Protein AF-A0A915XVB8-F1 (afdb_monomer_lite)

pLDDT: mean 92.42, std 8.84, range [48.09, 98.81]

Sequence (181 aa):
MNPKIEEHLWRDFHPNMLVSMQAWLQPQLLPRYAAQIEARIGREQRERYLTIVSLSNREVVTVIELLSPANKRAGSDGRREYLRKREQILQSAVHLVEIDLLLKGERLPTVEPLPAGDYYAFVSRSECRPAVEVYYWRLNEPMPTIPVPLLPDDADALLNLQAVYEEVLARARYDVWLSDS

Secondary structure (DSSP, 8-state):
--HHIIIIIHHHHHHHHHHHHHHHHGGGS-TTEEEEEEEEE-SS-EEEEEEEEETTT--EEEEEEE--HHHHSTT-HHHHHHHHHHHHHHTSSSEEEEEE--SSSPPPP-SSPPPS-SEEEEEE-GGGTT--EEEEE-TTSPPPEEEE--STTSPPEEEEHHHHHHHHHHHHTHHHHHH--

Radius of gyration: 15.97 Å; chains: 1; bounding box: 39×35×48 Å

Foldseek 3Di:
DPQVCLVPVVVPLVVLLLVLQQVQQQVVDDPQWHKDWDWDDFPVDIDIWIFIAGNVVRHTAETEEEDHPLCQAPPHSSVVVVVVVVVVCLPDQHKYKYWYPHQDGHDDDDPDDDDDARIWIWTGHSVPPPDIDIDGHYPPDADAWDFTDGPPPDGTGIGRSRVSSVVSCVVVVVVVVVVVD

Structure (mmCIF, N/CA/C/O backbone):
data_AF-A0A915XVB8-F1
#
_entry.id   AF-A0A915XVB8-F1
#
loop_
_atom_site.group_PDB
_atom_site.id
_atom_site.type_symbol
_atom_site.label_atom_id
_atom_site.label_alt_id
_atom_site.label_comp_id
_atom_site.label_asym_id
_atom_site.label_entity_id
_atom_site.label_seq_id
_atom_site.pdbx_PDB_ins_code
_atom_site.Cartn_x
_atom_site.Cartn_y
_atom_site.Cartn_z
_atom_site.occupancy
_atom_site.B_iso_or_equiv
_atom_site.auth_seq_id
_atom_site.auth_comp_id
_atom_site.auth_asym_id
_atom_site.auth_atom_id
_atom_site.pdbx_PDB_model_num
ATOM 1 N N . MET A 1 1 ? 6.288 -8.911 -11.367 1.00 81.31 1 MET A N 1
ATOM 2 C CA . MET A 1 1 ? 5.490 -7.926 -12.142 1.00 81.31 1 MET A CA 1
ATOM 3 C C . MET A 1 1 ? 6.153 -7.738 -13.497 1.00 81.31 1 MET A C 1
ATOM 5 O O . MET A 1 1 ? 7.369 -7.692 -13.533 1.00 81.31 1 MET A O 1
ATOM 9 N N . ASN A 1 2 ? 5.416 -7.622 -14.604 1.00 82.25 2 ASN A N 1
ATOM 10 C CA . ASN A 1 2 ? 6.035 -7.337 -15.906 1.00 82.25 2 ASN A CA 1
ATOM 11 C C . ASN A 1 2 ? 6.762 -5.963 -15.896 1.00 82.25 2 ASN A C 1
ATOM 13 O O . ASN A 1 2 ? 6.088 -4.952 -15.681 1.00 82.25 2 ASN A O 1
ATOM 17 N N . PRO A 1 3 ? 8.086 -5.884 -16.156 1.00 85.25 3 PRO A N 1
ATOM 18 C CA . PRO A 1 3 ? 8.846 -4.629 -16.100 1.00 85.25 3 PRO A CA 1
ATOM 19 C C . PRO A 1 3 ? 8.359 -3.546 -17.071 1.00 85.25 3 PRO A C 1
ATOM 21 O O . PRO A 1 3 ? 8.466 -2.361 -16.766 1.00 85.25 3 PRO A O 1
ATOM 24 N N . LYS A 1 4 ? 7.751 -3.918 -18.206 1.00 84.75 4 LYS A N 1
ATOM 25 C CA . LYS A 1 4 ? 7.186 -2.951 -19.166 1.00 84.75 4 LYS A CA 1
ATOM 26 C C . LYS A 1 4 ? 6.056 -2.109 -18.553 1.00 84.75 4 LYS A C 1
ATOM 28 O O . LYS A 1 4 ? 5.815 -0.985 -18.995 1.00 84.75 4 LYS A O 1
ATOM 33 N N . ILE A 1 5 ? 5.376 -2.618 -17.518 1.00 85.94 5 ILE A N 1
ATOM 34 C CA . ILE A 1 5 ? 4.334 -1.866 -16.802 1.00 85.94 5 ILE A CA 1
ATOM 35 C C . ILE A 1 5 ? 4.936 -0.641 -16.116 1.00 85.94 5 ILE A C 1
ATOM 37 O O . ILE A 1 5 ? 4.389 0.453 -16.234 1.00 85.94 5 ILE A O 1
ATOM 41 N N . GLU A 1 6 ? 6.075 -0.809 -15.445 1.00 87.56 6 GLU A N 1
ATOM 42 C CA . GLU A 1 6 ? 6.797 0.290 -14.798 1.00 87.56 6 GLU A CA 1
ATOM 43 C C . GLU A 1 6 ? 7.224 1.363 -15.807 1.00 87.56 6 GLU A C 1
ATOM 45 O O . GLU A 1 6 ? 7.131 2.555 -15.517 1.00 87.56 6 GLU A O 1
ATOM 50 N N . GLU A 1 7 ? 7.656 0.958 -17.002 1.00 82.62 7 GLU A N 1
ATOM 51 C CA . GLU A 1 7 ? 8.210 1.875 -18.002 1.00 82.62 7 GLU A CA 1
ATOM 52 C C . GLU A 1 7 ? 7.145 2.658 -18.773 1.00 82.62 7 GLU A C 1
ATOM 54 O O . GLU A 1 7 ? 7.342 3.840 -19.068 1.00 82.62 7 GLU A O 1
ATOM 59 N N . HIS A 1 8 ? 6.022 2.019 -19.108 1.00 85.56 8 HIS A N 1
ATOM 60 C CA . HIS A 1 8 ? 5.092 2.565 -20.100 1.00 85.56 8 HIS A CA 1
ATOM 61 C C . HIS A 1 8 ? 3.648 2.676 -19.622 1.00 85.56 8 HIS A C 1
ATOM 63 O O . HIS A 1 8 ? 2.905 3.511 -20.134 1.00 85.56 8 HIS A O 1
ATOM 69 N N . LEU A 1 9 ? 3.244 1.878 -18.633 1.00 90.44 9 LEU A N 1
ATOM 70 C CA . LEU A 1 9 ? 1.835 1.751 -18.246 1.00 90.44 9 LEU A CA 1
ATOM 71 C C . LEU A 1 9 ? 1.559 2.229 -16.820 1.00 90.44 9 LEU A C 1
ATOM 73 O O . LEU A 1 9 ? 0.405 2.250 -16.405 1.00 90.44 9 LEU A O 1
ATOM 77 N N . TRP A 1 10 ? 2.577 2.674 -16.074 1.00 91.25 10 TRP A N 1
ATOM 78 C CA . TRP A 1 10 ? 2.445 2.957 -14.642 1.00 91.25 10 TRP A CA 1
ATOM 79 C C . TRP A 1 10 ? 1.331 3.953 -14.302 1.00 91.25 10 TRP A C 1
ATOM 81 O O . TRP A 1 10 ? 0.622 3.777 -13.314 1.00 91.25 10 TRP A O 1
ATOM 91 N N . ARG A 1 11 ? 1.149 4.992 -15.128 1.00 88.81 11 ARG A N 1
ATOM 92 C CA . ARG A 1 11 ? 0.113 6.020 -14.915 1.00 88.81 11 ARG A CA 1
ATOM 93 C C . ARG A 1 11 ? -1.309 5.458 -14.936 1.00 88.81 11 ARG A C 1
ATOM 95 O O . ARG A 1 11 ? -2.167 6.019 -14.263 1.00 88.81 11 ARG A O 1
ATOM 102 N N . ASP A 1 12 ? -1.538 4.394 -15.697 1.00 90.88 12 ASP A N 1
ATOM 103 C CA . ASP A 1 12 ? -2.830 3.715 -15.785 1.00 90.88 12 ASP A CA 1
ATOM 104 C C . ASP A 1 12 ? -2.894 2.525 -14.814 1.00 90.88 12 ASP A C 1
ATOM 106 O O . ASP A 1 12 ? -3.873 2.346 -14.093 1.00 90.88 12 ASP A O 1
ATOM 110 N N . PHE A 1 13 ? -1.805 1.764 -14.693 1.00 93.50 13 PHE A N 1
ATOM 111 C CA . PHE A 1 13 ? -1.721 0.607 -13.806 1.00 93.50 13 PHE A CA 1
ATOM 112 C C . PHE A 1 13 ? -1.900 0.984 -12.330 1.00 93.50 13 PHE A C 1
ATOM 114 O O . PHE A 1 13 ? -2.664 0.338 -11.617 1.00 93.50 13 PHE A O 1
ATOM 121 N N . HIS A 1 14 ? -1.227 2.040 -11.863 1.00 94.62 14 HIS A N 1
ATOM 122 C CA . HIS A 1 14 ? -1.228 2.450 -10.454 1.00 94.62 14 HIS A CA 1
ATOM 123 C C . HIS A 1 14 ? -2.634 2.706 -9.881 1.00 94.62 14 HIS A C 1
ATOM 125 O O . HIS A 1 14 ? -2.985 2.067 -8.884 1.00 94.62 14 HIS A O 1
ATOM 131 N N . PRO A 1 15 ? -3.484 3.565 -10.483 1.00 94.25 15 PRO A N 1
ATOM 132 C CA . PRO A 1 15 ? -4.836 3.774 -9.974 1.00 94.25 15 PRO A CA 1
ATOM 133 C C . PRO A 1 15 ? -5.717 2.524 -10.092 1.00 94.25 15 PRO A C 1
ATOM 135 O O . PRO A 1 15 ? -6.510 2.277 -9.184 1.00 94.25 15 PRO A O 1
ATOM 138 N N . ASN A 1 16 ? -5.570 1.716 -11.150 1.00 95.75 16 ASN A N 1
ATOM 139 C CA . ASN A 1 16 ? -6.318 0.462 -11.288 1.00 95.75 16 ASN A CA 1
ATOM 140 C C . ASN A 1 16 ? -5.941 -0.548 -10.195 1.00 95.75 16 ASN A C 1
ATOM 142 O O . ASN A 1 16 ? -6.821 -1.193 -9.627 1.00 95.75 16 ASN A O 1
ATOM 146 N N . MET A 1 17 ? -4.660 -0.619 -9.826 1.00 97.06 17 MET A N 1
ATOM 147 C CA . MET A 1 17 ? -4.191 -1.440 -8.713 1.00 97.06 17 MET A CA 1
ATOM 148 C C . MET A 1 17 ? -4.797 -0.988 -7.382 1.00 97.06 17 MET A C 1
ATOM 150 O O . MET A 1 17 ? -5.288 -1.824 -6.631 1.00 97.06 17 MET A O 1
ATOM 154 N N . LEU A 1 18 ? -4.854 0.321 -7.101 1.00 97.75 18 LEU A N 1
ATOM 155 C CA . LEU A 1 18 ? -5.514 0.840 -5.892 1.00 97.75 18 LEU A CA 1
ATOM 156 C C . LEU A 1 18 ? -7.000 0.455 -5.822 1.00 97.75 18 LEU A C 1
ATOM 158 O O . LEU A 1 18 ? -7.472 0.031 -4.767 1.00 97.75 18 LEU A O 1
ATOM 162 N N . VAL A 1 19 ? -7.725 0.572 -6.938 1.00 97.56 19 VAL A N 1
ATOM 163 C CA . VAL A 1 19 ? -9.142 0.175 -7.034 1.00 97.56 19 VAL A CA 1
ATOM 164 C C . VAL A 1 19 ? -9.314 -1.322 -6.798 1.00 97.56 19 VAL A C 1
ATOM 166 O O . VAL A 1 19 ? -10.198 -1.730 -6.047 1.00 97.56 19 VAL A O 1
ATOM 169 N N . SER A 1 20 ? -8.452 -2.143 -7.392 1.00 98.06 20 SER A N 1
ATOM 170 C CA . SER A 1 20 ? -8.525 -3.595 -7.238 1.00 98.06 20 SER A CA 1
ATOM 171 C C . SER A 1 20 ? -8.166 -4.031 -5.808 1.00 98.06 20 SER A C 1
ATOM 173 O O . SER A 1 20 ? -8.861 -4.866 -5.236 1.00 98.06 20 SER A O 1
ATOM 175 N N . MET A 1 21 ? -7.177 -3.396 -5.164 1.00 98.62 21 MET A N 1
ATOM 176 C CA . MET A 1 21 ? -6.863 -3.626 -3.744 1.00 98.62 21 MET A CA 1
ATOM 177 C C . MET A 1 21 ? -8.027 -3.229 -2.827 1.00 98.62 21 MET A C 1
ATOM 179 O O . MET A 1 21 ? -8.361 -3.970 -1.905 1.00 98.62 21 MET A O 1
ATOM 183 N N . GLN A 1 22 ? -8.679 -2.089 -3.084 1.00 98.62 22 GLN A N 1
ATOM 184 C CA . GLN A 1 22 ? -9.865 -1.670 -2.332 1.00 98.62 22 GLN A CA 1
ATOM 185 C C . GLN A 1 22 ? -10.983 -2.715 -2.446 1.00 98.62 22 GLN A C 1
ATOM 187 O O . GLN A 1 22 ? -11.533 -3.133 -1.429 1.00 98.62 22 GLN A O 1
ATOM 192 N N . ALA A 1 23 ? -11.298 -3.156 -3.668 1.00 98.19 23 ALA A N 1
ATOM 193 C CA . ALA A 1 23 ? -12.335 -4.153 -3.922 1.00 98.19 23 ALA A CA 1
ATOM 194 C C . ALA A 1 23 ? -12.016 -5.512 -3.275 1.00 98.19 23 ALA A C 1
ATOM 196 O O . ALA A 1 23 ? -12.927 -6.181 -2.792 1.00 98.19 23 ALA A O 1
ATOM 197 N N . TRP A 1 24 ? -10.736 -5.891 -3.219 1.00 98.56 24 TRP A N 1
ATOM 198 C CA . TRP A 1 24 ? -10.267 -7.109 -2.557 1.00 98.56 24 TRP A CA 1
ATOM 199 C C . TRP A 1 24 ? -10.393 -7.053 -1.030 1.00 98.56 24 TRP A C 1
ATOM 201 O O . TRP A 1 24 ? -10.775 -8.033 -0.388 1.00 98.56 24 TRP A O 1
ATOM 211 N N . LEU A 1 25 ? -10.057 -5.908 -0.431 1.00 98.56 25 LEU A N 1
ATOM 212 C CA . LEU A 1 25 ? -10.058 -5.736 1.022 1.00 98.56 25 LEU A CA 1
ATOM 213 C C . LEU A 1 25 ? -11.463 -5.523 1.579 1.00 98.56 25 LEU A C 1
ATOM 215 O O . LEU A 1 25 ? -11.799 -6.094 2.610 1.00 98.56 25 LEU A O 1
ATOM 219 N N . GLN A 1 26 ? -12.303 -4.743 0.894 1.00 97.88 26 GLN A N 1
ATOM 220 C CA . GLN A 1 26 ? -13.623 -4.351 1.388 1.00 97.88 26 GLN A CA 1
ATOM 221 C C . GLN A 1 26 ? -14.511 -5.507 1.905 1.00 97.88 26 GLN A C 1
ATOM 223 O O . GLN A 1 26 ? -15.115 -5.317 2.960 1.00 97.88 26 GLN A O 1
ATOM 228 N N . PRO A 1 27 ? -14.614 -6.683 1.248 1.00 97.94 27 PRO A N 1
ATOM 229 C CA . PRO A 1 27 ? -15.430 -7.794 1.750 1.00 97.94 27 PRO A CA 1
ATOM 230 C C . PRO A 1 27 ? -14.828 -8.527 2.960 1.00 97.94 27 PRO A C 1
ATOM 232 O O . PRO A 1 27 ? -15.543 -9.279 3.616 1.00 97.94 27 PRO A O 1
ATOM 235 N N . GLN A 1 28 ? -13.540 -8.335 3.260 1.00 97.75 28 GLN A N 1
ATOM 236 C CA . GLN A 1 28 ? -12.877 -8.926 4.432 1.00 97.75 28 GLN A CA 1
ATOM 237 C C . GLN A 1 28 ? -13.017 -8.055 5.685 1.00 97.75 28 GLN A C 1
ATOM 239 O O . GLN A 1 28 ? -12.796 -8.520 6.800 1.00 97.75 28 GLN A O 1
ATOM 244 N N . LEU A 1 29 ? -13.361 -6.780 5.507 1.00 97.75 29 LEU A N 1
ATOM 245 C CA . LEU A 1 29 ? -13.480 -5.828 6.597 1.00 97.75 29 LEU A CA 1
ATOM 246 C C . LEU A 1 29 ? -14.774 -6.040 7.386 1.00 97.75 29 LEU A C 1
ATOM 248 O O . LEU A 1 29 ? -15.860 -6.176 6.819 1.00 97.75 29 LEU A O 1
ATOM 252 N N . LEU A 1 30 ? -14.669 -5.977 8.715 1.00 96.50 30 LEU A N 1
ATOM 253 C CA . LEU A 1 30 ? -15.840 -5.899 9.587 1.00 96.50 30 LEU A CA 1
ATOM 254 C C . LEU A 1 30 ? -16.683 -4.652 9.251 1.00 96.50 30 LEU A C 1
ATOM 256 O O . LEU A 1 30 ? -16.117 -3.635 8.846 1.00 96.50 30 LEU A O 1
ATOM 260 N N . PRO A 1 31 ? -18.007 -4.648 9.524 1.00 96.50 31 PRO A N 1
ATOM 261 C CA . PRO A 1 31 ? -18.886 -3.505 9.236 1.00 96.50 31 PRO A CA 1
ATOM 262 C C . PRO A 1 31 ? -18.463 -2.176 9.881 1.00 96.50 31 PRO A C 1
ATOM 264 O O . PRO A 1 31 ? -18.962 -1.119 9.501 1.00 96.50 31 PRO A O 1
ATOM 267 N N . ARG A 1 32 ? -17.560 -2.221 10.871 1.00 96.38 32 ARG A N 1
ATOM 268 C CA . ARG A 1 32 ? -16.983 -1.040 11.519 1.00 96.38 32 ARG A CA 1
ATOM 269 C C . ARG A 1 32 ? -15.866 -0.372 10.715 1.00 96.38 32 ARG A C 1
ATOM 271 O O . ARG A 1 32 ? -15.403 0.676 11.150 1.00 96.38 32 ARG A O 1
ATOM 278 N N . TYR A 1 33 ? -15.462 -0.922 9.571 1.00 98.31 33 TYR A N 1
ATOM 279 C CA . TYR A 1 33 ? -14.423 -0.349 8.718 1.00 98.31 33 TYR A CA 1
ATOM 280 C C . TYR A 1 33 ? -14.886 -0.097 7.289 1.00 98.31 33 TYR A C 1
ATOM 282 O O . TYR A 1 33 ? -15.789 -0.751 6.768 1.00 98.31 33 TYR A O 1
ATOM 290 N N . ALA A 1 34 ? -14.192 0.819 6.622 1.00 98.19 34 ALA A N 1
ATOM 291 C CA . ALA A 1 34 ? -14.261 0.985 5.178 1.00 98.19 34 ALA A CA 1
ATOM 292 C C . ALA A 1 34 ? -12.859 1.131 4.585 1.00 98.19 34 ALA A C 1
ATOM 294 O O . ALA A 1 34 ? -12.002 1.790 5.175 1.00 98.19 34 ALA A O 1
ATOM 295 N N . ALA A 1 35 ? -12.654 0.562 3.398 1.00 98.31 35 ALA A N 1
ATOM 296 C CA . ALA A 1 35 ? -11.491 0.840 2.572 1.00 98.31 35 ALA A CA 1
ATOM 297 C C . ALA A 1 35 ? -11.805 2.045 1.671 1.00 98.31 35 ALA A C 1
ATOM 299 O O . ALA A 1 35 ? -12.783 2.022 0.920 1.00 98.31 35 ALA A O 1
ATOM 300 N N . GLN A 1 36 ? -11.001 3.105 1.726 1.00 97.88 36 GLN A N 1
ATOM 301 C CA . GLN A 1 36 ? -11.243 4.351 0.998 1.00 97.88 36 GLN A CA 1
ATOM 302 C C . GLN A 1 36 ? -10.027 4.764 0.174 1.00 97.88 36 GLN A C 1
ATOM 304 O O . GLN A 1 36 ? -8.907 4.811 0.669 1.00 97.88 36 GLN A O 1
ATOM 309 N N . ILE A 1 37 ? -10.247 5.094 -1.100 1.00 97.25 37 ILE A N 1
ATOM 310 C CA . ILE A 1 37 ? -9.203 5.703 -1.926 1.00 97.25 37 ILE A CA 1
ATOM 311 C C . ILE A 1 37 ? -9.238 7.205 -1.699 1.00 97.25 37 ILE A C 1
ATOM 313 O O . ILE A 1 37 ? -10.145 7.906 -2.154 1.00 97.25 37 ILE A O 1
ATOM 317 N N . GLU A 1 38 ? -8.208 7.700 -1.037 1.00 94.06 38 GLU A N 1
ATOM 318 C CA . GLU A 1 38 ? -7.998 9.117 -0.816 1.00 94.06 38 GLU A CA 1
ATOM 319 C C . GLU A 1 38 ? -7.058 9.689 -1.876 1.00 94.06 38 GLU A C 1
ATOM 321 O O . GLU A 1 38 ? -6.316 8.978 -2.558 1.00 94.06 38 GLU A O 1
ATOM 326 N N . ALA A 1 39 ? -7.097 11.009 -2.037 1.00 89.62 39 ALA A N 1
ATOM 327 C CA . ALA A 1 39 ? -6.174 11.707 -2.911 1.00 89.62 39 ALA A CA 1
ATOM 328 C C . ALA A 1 39 ? -5.587 12.916 -2.199 1.00 89.62 39 ALA A C 1
ATOM 330 O O . ALA A 1 39 ? -6.314 13.722 -1.623 1.00 89.62 39 ALA A O 1
ATOM 331 N N . ARG A 1 40 ? -4.273 13.073 -2.309 1.00 83.81 40 ARG A N 1
ATOM 332 C CA . ARG A 1 40 ? -3.542 14.249 -1.840 1.00 83.81 40 ARG A CA 1
ATOM 333 C C . ARG A 1 40 ? -3.065 15.063 -3.030 1.00 83.81 40 ARG A C 1
ATOM 335 O O . ARG A 1 40 ? -2.686 14.502 -4.056 1.00 83.81 40 ARG A O 1
ATOM 342 N N . ILE A 1 41 ? -3.080 16.381 -2.891 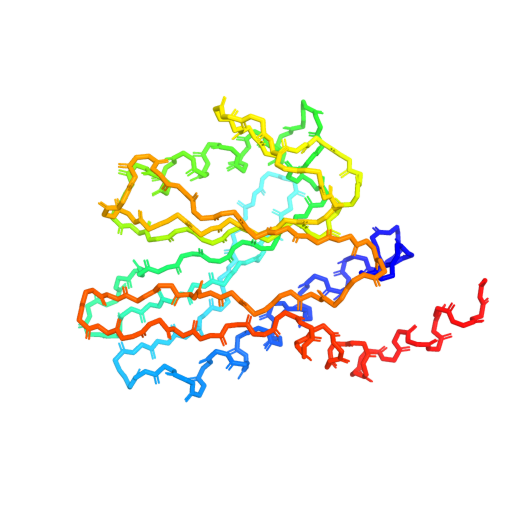1.00 79.88 41 ILE A N 1
ATOM 343 C CA . ILE A 1 41 ? -2.476 17.287 -3.866 1.00 79.88 41 ILE A CA 1
ATOM 344 C C . ILE A 1 41 ? -1.052 17.553 -3.376 1.00 79.88 41 ILE A C 1
ATOM 346 O O . ILE A 1 41 ? -0.867 18.271 -2.396 1.00 79.88 41 ILE A O 1
ATOM 350 N N . GLY A 1 42 ? -0.070 16.906 -4.004 1.00 72.50 42 GLY A N 1
ATOM 351 C CA . GLY A 1 42 ? 1.346 17.230 -3.831 1.00 72.50 42 GLY A CA 1
ATOM 352 C C . GLY A 1 42 ? 1.766 18.359 -4.770 1.00 72.50 42 GLY A C 1
ATOM 353 O O . GLY A 1 42 ? 0.981 18.799 -5.615 1.00 72.50 42 GLY A O 1
ATOM 354 N N . ARG A 1 43 ? 3.014 18.824 -4.649 1.00 73.56 43 ARG A N 1
ATOM 355 C CA . ARG A 1 43 ? 3.527 19.901 -5.519 1.00 73.56 43 ARG A CA 1
ATOM 356 C C . ARG A 1 43 ? 3.648 19.482 -6.979 1.00 73.56 43 ARG A C 1
ATOM 358 O O . ARG A 1 43 ? 3.359 20.281 -7.863 1.00 73.56 43 ARG A O 1
ATOM 365 N N . GLU A 1 44 ? 4.085 18.250 -7.226 1.00 69.62 44 GLU A N 1
ATOM 366 C CA . GLU A 1 44 ? 4.321 17.747 -8.586 1.00 69.62 44 GLU A CA 1
ATOM 367 C C . GLU A 1 44 ? 3.094 17.032 -9.169 1.00 69.62 44 GLU A C 1
ATOM 369 O O . GLU A 1 44 ? 2.899 17.032 -10.384 1.00 69.62 44 GLU A O 1
ATOM 374 N N . GLN A 1 45 ? 2.260 16.413 -8.326 1.00 72.25 45 GLN A N 1
ATOM 375 C CA . GLN A 1 45 ? 1.167 15.556 -8.782 1.00 72.25 45 GLN A CA 1
ATOM 376 C C . GLN A 1 45 ? 0.111 15.290 -7.701 1.00 72.25 45 GLN A C 1
ATOM 378 O O . GLN A 1 45 ? 0.364 15.392 -6.499 1.00 72.25 45 GLN A O 1
ATOM 383 N N . ARG A 1 46 ? -1.089 14.895 -8.147 1.00 78.94 46 ARG A N 1
ATOM 384 C CA . ARG A 1 46 ? -2.129 14.333 -7.279 1.00 78.94 46 ARG A CA 1
ATOM 385 C C . ARG A 1 46 ? -1.835 12.852 -7.052 1.00 78.94 46 ARG A C 1
ATOM 387 O O . ARG A 1 46 ? -1.935 12.066 -7.989 1.00 78.94 46 ARG A O 1
ATOM 394 N N . GLU A 1 47 ? -1.519 12.475 -5.820 1.00 84.44 47 GLU A N 1
ATOM 395 C CA . GLU A 1 47 ? -1.231 11.084 -5.458 1.00 84.44 47 GLU A CA 1
ATOM 396 C C . GLU A 1 47 ? -2.451 10.446 -4.801 1.00 84.44 47 GLU A C 1
ATOM 398 O O . GLU A 1 47 ? -3.098 11.051 -3.942 1.00 84.44 47 GLU A O 1
ATOM 403 N N . ARG A 1 48 ? -2.782 9.224 -5.221 1.00 91.25 48 ARG A N 1
ATOM 404 C CA . ARG A 1 48 ? -3.841 8.418 -4.614 1.00 91.25 48 ARG A CA 1
ATOM 405 C C . ARG A 1 48 ? -3.226 7.354 -3.724 1.00 91.25 48 ARG A C 1
ATOM 407 O O . ARG A 1 48 ? -2.171 6.822 -4.046 1.00 91.25 48 ARG A O 1
ATOM 414 N N . TYR A 1 49 ? -3.914 7.055 -2.638 1.00 94.25 49 TYR A N 1
ATOM 415 C CA . TYR A 1 49 ? -3.522 6.049 -1.662 1.00 94.25 49 TYR A CA 1
ATOM 416 C C . TYR A 1 49 ? -4.779 5.434 -1.061 1.00 94.25 49 TYR A C 1
ATOM 418 O O . TYR A 1 49 ? -5.867 6.005 -1.174 1.00 94.25 49 TYR A O 1
ATOM 426 N N . LEU A 1 50 ? -4.634 4.265 -0.453 1.00 98.12 50 LEU A N 1
ATOM 427 C CA . LEU A 1 50 ? -5.741 3.541 0.153 1.00 98.12 50 LEU A CA 1
ATOM 428 C C . LEU A 1 50 ? -5.659 3.686 1.675 1.00 98.12 50 LEU A C 1
ATOM 430 O O . LEU A 1 50 ? -4.580 3.598 2.256 1.00 98.12 50 LEU A O 1
ATOM 434 N N . THR A 1 51 ? -6.789 3.927 2.323 1.00 98.56 51 THR A N 1
ATOM 435 C CA . THR A 1 51 ? -6.909 3.960 3.781 1.00 98.56 51 THR A CA 1
ATOM 436 C C . THR A 1 51 ? -7.931 2.942 4.244 1.00 98.56 51 THR A C 1
ATOM 438 O O . THR A 1 51 ? -8.936 2.704 3.577 1.00 98.56 51 THR A O 1
ATOM 441 N N . ILE A 1 52 ? -7.679 2.340 5.400 1.00 98.62 52 ILE A N 1
ATOM 442 C CA . ILE A 1 52 ? -8.708 1.673 6.188 1.00 98.62 52 ILE A CA 1
ATOM 443 C C . ILE A 1 52 ? -9.123 2.643 7.281 1.00 98.62 52 ILE A C 1
ATOM 445 O O . ILE A 1 52 ? -8.282 3.093 8.061 1.00 98.62 52 ILE A O 1
ATOM 449 N N . VAL A 1 53 ? -10.408 2.979 7.326 1.00 98.31 53 VAL A N 1
ATOM 450 C CA . VAL A 1 53 ? -10.966 3.913 8.307 1.00 98.31 53 VAL A CA 1
ATOM 451 C C . VAL A 1 53 ? -11.943 3.200 9.222 1.00 98.31 53 VAL A C 1
ATOM 453 O O . VAL A 1 53 ? -12.746 2.386 8.766 1.00 98.31 53 VAL A O 1
ATOM 456 N N . SER A 1 54 ? -11.900 3.530 10.507 1.00 97.56 54 SER A N 1
ATOM 457 C CA . SER A 1 54 ? -12.912 3.132 11.478 1.00 97.56 54 SER A CA 1
ATOM 458 C C . SER A 1 54 ? -14.141 4.025 11.315 1.00 97.56 54 SER A C 1
ATOM 460 O O . SER A 1 54 ? -14.066 5.244 11.433 1.00 97.56 54 SER A O 1
ATOM 462 N N . LEU A 1 55 ? -15.301 3.438 11.033 1.00 95.88 55 LEU A N 1
ATOM 463 C CA . LEU A 1 55 ? -16.553 4.166 10.815 1.00 95.88 55 LEU A CA 1
ATOM 464 C C . LEU A 1 55 ? -17.204 4.644 12.117 1.00 95.88 55 LEU A C 1
ATOM 466 O O . LEU A 1 55 ? -18.025 5.559 12.080 1.00 95.88 55 LEU A O 1
ATOM 470 N N . SER A 1 56 ? -16.840 4.056 13.260 1.00 92.69 56 SER A N 1
ATOM 471 C CA . SER A 1 56 ? -17.391 4.433 14.568 1.00 92.69 56 SER A CA 1
ATOM 472 C C . SER A 1 56 ? -16.916 5.816 15.020 1.00 92.69 56 SER A C 1
ATOM 474 O O . SER A 1 56 ? -17.697 6.577 15.585 1.00 92.69 56 SER A O 1
ATOM 476 N N . ASN A 1 57 ? -15.656 6.154 14.738 1.00 93.06 57 ASN A N 1
ATOM 477 C CA . ASN A 1 57 ? -15.013 7.404 15.151 1.00 93.06 57 ASN A CA 1
ATOM 478 C C . ASN A 1 57 ? -14.385 8.197 13.989 1.00 93.06 57 ASN A C 1
ATOM 480 O O . ASN A 1 57 ? -13.902 9.304 14.206 1.00 93.06 57 ASN A O 1
ATOM 484 N N . ARG A 1 58 ? -14.454 7.678 12.754 1.00 93.62 58 ARG A N 1
ATOM 485 C CA . ARG A 1 58 ? -13.904 8.278 11.521 1.00 93.62 58 ARG A CA 1
ATOM 486 C C . ARG A 1 58 ? -12.388 8.469 11.537 1.00 93.62 58 ARG A C 1
ATOM 488 O O . ARG A 1 58 ? -11.871 9.337 10.836 1.00 93.62 58 ARG A O 1
ATOM 495 N N . GLU A 1 59 ? -11.678 7.659 12.311 1.00 96.31 59 GLU A N 1
ATOM 496 C CA . GLU A 1 59 ? -10.220 7.695 12.365 1.00 96.31 59 GLU A CA 1
ATOM 497 C C . GLU A 1 59 ? -9.600 6.765 11.321 1.00 96.31 59 GLU A C 1
ATOM 499 O O . GLU A 1 59 ? -10.128 5.690 11.019 1.00 96.31 59 GLU A O 1
ATOM 504 N N . VAL A 1 60 ? -8.459 7.179 10.769 1.00 98.19 60 VAL A N 1
ATOM 505 C CA . VAL A 1 60 ? -7.648 6.326 9.895 1.00 98.19 60 VAL A CA 1
ATOM 506 C C . VAL A 1 60 ? -6.929 5.302 10.763 1.00 98.19 60 VAL A C 1
ATOM 508 O O . VAL A 1 60 ? -6.218 5.665 11.693 1.00 98.19 60 VAL A O 1
ATOM 511 N N . VAL A 1 61 ? -7.107 4.028 10.436 1.00 98.38 61 VAL A N 1
ATOM 512 C CA . VAL A 1 61 ? -6.482 2.897 11.126 1.00 98.38 61 VAL A CA 1
ATOM 513 C C . VAL A 1 61 ? -5.199 2.503 10.409 1.00 98.38 61 VAL A C 1
ATOM 515 O O . VAL A 1 61 ? -4.138 2.452 11.025 1.00 98.38 61 VAL A O 1
ATOM 518 N N . THR A 1 62 ? -5.276 2.322 9.088 1.00 98.81 62 THR A N 1
ATOM 519 C CA . THR A 1 62 ? -4.145 1.869 8.267 1.00 98.81 62 THR A CA 1
ATOM 520 C C . THR A 1 62 ? -4.059 2.678 6.989 1.00 98.81 62 THR A C 1
ATOM 522 O O . THR A 1 62 ? -5.055 2.862 6.291 1.00 98.81 62 THR A O 1
ATOM 525 N N . VAL A 1 63 ? -2.859 3.147 6.661 1.00 98.69 63 VAL A N 1
ATOM 526 C CA . VAL A 1 63 ? -2.534 3.733 5.359 1.00 98.69 63 VAL A CA 1
ATOM 527 C C . VAL A 1 63 ? -1.812 2.681 4.526 1.00 98.69 63 VAL A C 1
ATOM 529 O O . VAL A 1 63 ? -0.848 2.084 4.995 1.00 98.69 63 VAL A O 1
ATOM 532 N N . ILE A 1 64 ? -2.258 2.479 3.289 1.00 98.75 64 ILE A N 1
ATOM 533 C CA . ILE A 1 64 ? -1.646 1.591 2.301 1.00 98.75 64 ILE A CA 1
ATOM 534 C C . ILE A 1 64 ? -1.161 2.447 1.123 1.00 98.75 64 ILE A C 1
ATOM 536 O O . ILE A 1 64 ? -1.955 3.060 0.401 1.00 98.75 64 ILE A O 1
ATOM 540 N N . GLU A 1 65 ? 0.153 2.485 0.931 1.00 97.94 65 GLU A N 1
ATOM 541 C CA . GLU A 1 65 ? 0.838 3.224 -0.129 1.00 97.94 65 GLU A CA 1
ATOM 542 C C . GLU A 1 65 ? 1.381 2.265 -1.185 1.00 97.94 65 GLU A C 1
ATOM 544 O O . GLU A 1 65 ? 2.257 1.450 -0.905 1.00 97.94 65 GLU A O 1
ATOM 549 N N . LEU A 1 66 ? 0.913 2.402 -2.426 1.00 97.56 66 LEU A N 1
ATOM 550 C CA . LEU A 1 66 ? 1.586 1.819 -3.584 1.00 97.56 66 LEU A CA 1
ATOM 551 C C . LEU A 1 66 ? 2.580 2.853 -4.117 1.00 97.56 66 LEU A C 1
ATOM 553 O O . LEU A 1 66 ? 2.159 3.885 -4.648 1.00 97.56 66 LEU A O 1
ATOM 557 N N . LEU A 1 67 ? 3.882 2.595 -3.976 1.00 95.75 67 LEU A N 1
ATOM 558 C CA . LEU A 1 67 ? 4.913 3.560 -4.360 1.00 95.75 67 LEU A CA 1
ATOM 559 C C . LEU A 1 67 ? 4.838 3.898 -5.843 1.00 95.75 67 LEU A C 1
ATOM 561 O O . LEU A 1 67 ? 4.711 3.014 -6.681 1.00 95.75 67 LEU A O 1
ATOM 565 N N . SER A 1 68 ? 4.998 5.176 -6.177 1.00 92.69 68 SER A N 1
ATOM 566 C CA . SER A 1 68 ? 5.116 5.651 -7.554 1.00 92.69 68 SER A CA 1
ATOM 567 C C . SER A 1 68 ? 6.560 6.056 -7.897 1.00 92.69 68 SER A C 1
ATOM 569 O O . SER A 1 68 ? 7.353 6.353 -6.994 1.00 92.69 68 SER A O 1
ATOM 571 N N . PRO A 1 69 ? 6.926 6.150 -9.193 1.00 92.06 69 PRO A N 1
ATOM 572 C CA . PRO A 1 69 ? 8.248 6.612 -9.615 1.00 92.06 69 PRO A CA 1
ATOM 573 C C . PRO A 1 69 ? 8.657 7.965 -9.014 1.00 92.06 69 PRO A C 1
ATOM 575 O O . PRO A 1 69 ? 9.832 8.175 -8.712 1.00 92.06 69 PRO A O 1
ATOM 578 N N . ALA A 1 70 ? 7.701 8.871 -8.777 1.00 89.44 70 ALA A N 1
ATOM 579 C CA . ALA A 1 70 ? 7.978 10.165 -8.156 1.00 89.44 70 ALA A CA 1
ATOM 580 C C . ALA A 1 70 ? 8.491 10.028 -6.712 1.00 89.44 70 ALA A C 1
ATOM 582 O O . ALA A 1 70 ? 9.358 10.794 -6.297 1.00 89.44 70 ALA A O 1
ATOM 583 N N . ASN A 1 71 ? 8.034 9.015 -5.966 1.00 91.06 71 ASN A N 1
ATOM 584 C CA . ASN A 1 71 ? 8.459 8.773 -4.583 1.00 91.06 71 ASN A CA 1
ATOM 585 C C . ASN A 1 71 ? 9.888 8.193 -4.508 1.00 91.06 71 ASN A C 1
ATOM 587 O O . ASN A 1 71 ? 10.574 8.320 -3.490 1.00 91.06 71 ASN A O 1
ATOM 591 N N . LYS A 1 72 ? 10.372 7.590 -5.602 1.00 92.25 72 LYS A N 1
ATOM 592 C CA . LYS A 1 72 ? 11.693 6.941 -5.686 1.00 92.25 72 LYS A CA 1
ATOM 593 C C . LYS A 1 72 ? 12.738 7.755 -6.444 1.00 92.25 72 LYS A C 1
ATOM 595 O O . LYS A 1 72 ? 13.903 7.367 -6.499 1.00 92.25 72 LYS A O 1
ATOM 600 N N . ARG A 1 73 ? 12.369 8.895 -7.031 1.00 91.88 73 ARG A N 1
ATOM 601 C CA . ARG A 1 73 ? 13.315 9.751 -7.755 1.00 91.88 73 ARG A CA 1
ATOM 602 C C . ARG A 1 73 ? 14.212 10.503 -6.767 1.00 91.88 73 ARG A C 1
ATOM 604 O O . ARG A 1 73 ? 13.748 11.417 -6.080 1.00 91.88 73 ARG A O 1
ATOM 611 N N . ALA A 1 74 ? 15.488 10.122 -6.708 1.00 89.75 74 ALA A N 1
ATOM 612 C CA . ALA A 1 74 ? 16.492 10.731 -5.836 1.00 89.75 74 ALA A CA 1
ATOM 613 C C . ALA A 1 74 ? 16.512 12.263 -5.976 1.00 89.75 74 ALA A C 1
ATOM 615 O O . ALA A 1 74 ? 16.449 12.798 -7.083 1.00 89.75 74 ALA A O 1
ATOM 616 N N . GLY A 1 75 ? 16.551 12.973 -4.846 1.00 88.06 75 GLY A N 1
ATOM 617 C CA . GLY A 1 75 ? 16.616 14.439 -4.819 1.00 88.06 75 GLY A CA 1
ATOM 618 C C . GLY A 1 75 ? 15.390 15.184 -5.371 1.00 88.06 75 GLY A C 1
ATOM 619 O O . GLY A 1 75 ? 15.442 16.409 -5.482 1.00 88.06 75 GLY A O 1
ATOM 620 N N . SER A 1 76 ? 14.287 14.503 -5.694 1.00 89.69 76 SER A N 1
ATOM 621 C CA . SER A 1 76 ? 13.060 15.154 -6.179 1.00 89.69 76 SER A CA 1
ATOM 622 C C . SER A 1 76 ? 12.177 15.708 -5.058 1.00 89.69 76 SER A C 1
ATOM 624 O O . SER A 1 76 ? 12.268 15.272 -3.906 1.00 89.69 76 SER A O 1
ATOM 626 N N . ASP A 1 77 ? 11.296 16.655 -5.400 1.00 89.50 77 ASP A N 1
ATOM 627 C CA . ASP A 1 77 ? 10.262 17.134 -4.477 1.00 89.50 77 ASP A CA 1
ATOM 628 C C . ASP A 1 77 ? 9.291 16.010 -4.097 1.00 89.50 77 ASP A C 1
ATOM 630 O O . ASP A 1 77 ? 9.034 15.835 -2.908 1.00 89.50 77 ASP A O 1
ATOM 634 N N . GLY A 1 78 ? 8.855 15.181 -5.057 1.00 89.88 78 GLY A N 1
ATOM 635 C CA . GLY A 1 78 ? 7.991 14.026 -4.786 1.00 89.88 78 GLY A CA 1
ATOM 636 C C . GLY A 1 78 ? 8.570 13.055 -3.748 1.00 89.88 78 GLY A C 1
ATOM 637 O O . GLY A 1 78 ? 7.876 12.664 -2.808 1.00 89.88 78 GLY A O 1
ATOM 638 N N . ARG A 1 79 ? 9.868 12.723 -3.834 1.00 92.69 79 ARG A N 1
ATOM 639 C CA . ARG A 1 79 ? 10.539 11.890 -2.818 1.00 92.69 79 ARG A CA 1
ATOM 640 C C . ARG A 1 79 ? 10.606 12.584 -1.458 1.00 92.69 79 ARG A C 1
ATOM 642 O O . ARG A 1 79 ? 10.316 11.952 -0.447 1.00 92.69 79 ARG A O 1
ATOM 649 N N . ARG A 1 80 ? 10.966 13.871 -1.404 1.00 92.94 80 ARG A N 1
ATOM 650 C CA . ARG A 1 80 ? 11.022 14.626 -0.135 1.00 92.94 80 ARG A CA 1
ATOM 651 C C . ARG A 1 80 ? 9.659 14.714 0.547 1.00 92.94 80 ARG A C 1
ATOM 653 O O . ARG A 1 80 ? 9.574 14.558 1.762 1.00 92.94 80 ARG A O 1
ATOM 660 N N . GLU A 1 81 ? 8.609 14.993 -0.219 1.00 92.06 81 GLU A N 1
ATOM 661 C CA . GLU A 1 81 ? 7.236 15.063 0.282 1.00 92.06 81 GLU A CA 1
ATOM 662 C C . GLU A 1 81 ? 6.773 13.710 0.810 1.00 92.06 81 GLU A C 1
ATOM 664 O O . GLU A 1 81 ? 6.261 13.640 1.930 1.00 92.06 81 GLU A O 1
ATOM 669 N N . TYR A 1 82 ? 7.038 12.643 0.054 1.00 93.94 82 TYR A N 1
ATOM 670 C CA . TYR A 1 82 ? 6.742 11.283 0.478 1.00 93.94 82 TYR A CA 1
ATOM 671 C C . TYR A 1 82 ? 7.441 10.924 1.790 1.00 93.94 82 TYR A C 1
ATOM 673 O O . TYR A 1 82 ? 6.777 10.519 2.738 1.00 93.94 82 TYR A O 1
ATOM 681 N N . LEU A 1 83 ? 8.760 11.128 1.887 1.00 95.56 83 LEU A N 1
ATOM 682 C CA . LEU A 1 83 ? 9.524 10.783 3.090 1.00 95.56 83 LEU A CA 1
ATOM 683 C C . LEU A 1 83 ? 9.074 11.586 4.317 1.00 95.56 83 LEU A C 1
ATOM 685 O O . LEU A 1 83 ? 8.947 11.018 5.398 1.00 95.56 83 LEU A O 1
ATOM 689 N N . ARG A 1 84 ? 8.752 12.877 4.152 1.00 94.50 84 ARG A N 1
ATOM 690 C CA . ARG A 1 84 ? 8.187 13.690 5.241 1.00 94.50 84 ARG A CA 1
ATOM 691 C C . ARG A 1 84 ? 6.859 13.117 5.734 1.00 94.50 84 ARG A C 1
ATOM 693 O O . ARG A 1 84 ? 6.637 13.037 6.937 1.00 94.50 84 ARG A O 1
ATOM 700 N N . LYS A 1 85 ? 5.972 12.727 4.817 1.00 93.19 85 LYS A N 1
ATOM 701 C CA . LYS A 1 85 ? 4.682 12.138 5.181 1.00 93.19 85 LYS A CA 1
ATOM 702 C C . LYS A 1 85 ? 4.843 10.757 5.813 1.00 93.19 85 LYS A C 1
ATOM 704 O O . LYS A 1 85 ? 4.175 10.461 6.798 1.00 93.19 85 LYS A O 1
ATOM 709 N N . ARG A 1 86 ? 5.736 9.934 5.268 1.00 96.31 86 ARG A N 1
ATOM 710 C CA . ARG A 1 86 ? 6.090 8.632 5.829 1.00 96.31 86 ARG A CA 1
ATOM 711 C C . ARG A 1 86 ? 6.482 8.779 7.297 1.00 96.31 86 ARG A C 1
ATOM 713 O O . ARG A 1 86 ? 5.918 8.096 8.140 1.00 96.31 86 ARG A O 1
ATOM 720 N N . GLU A 1 87 ? 7.360 9.728 7.611 1.00 96.25 87 GLU A N 1
ATOM 721 C CA . GLU A 1 87 ? 7.763 10.023 8.988 1.00 96.25 87 GLU A CA 1
ATOM 722 C C . GLU A 1 87 ? 6.583 10.463 9.871 1.00 96.25 87 GLU A C 1
ATOM 724 O O . GLU A 1 87 ? 6.418 9.938 10.969 1.00 96.25 87 GLU A O 1
ATOM 729 N N . GLN A 1 88 ? 5.703 11.342 9.378 1.00 96.44 88 GLN A N 1
ATOM 730 C CA . GLN A 1 88 ? 4.496 11.749 10.114 1.00 96.44 88 GLN A CA 1
ATOM 731 C C . GLN A 1 88 ? 3.584 10.563 10.457 1.00 96.44 88 GLN A C 1
ATOM 733 O O . GLN A 1 88 ? 3.065 10.491 11.568 1.00 96.44 88 GLN A O 1
ATOM 738 N N . ILE A 1 89 ? 3.392 9.624 9.523 1.00 97.00 89 ILE A N 1
ATOM 739 C CA . ILE A 1 89 ? 2.585 8.421 9.770 1.00 97.00 89 ILE A CA 1
ATOM 740 C C . ILE A 1 89 ? 3.294 7.511 10.775 1.00 97.00 89 ILE A C 1
ATOM 742 O O . ILE A 1 89 ? 2.658 7.045 11.721 1.00 97.00 89 ILE A O 1
ATOM 746 N N . LEU A 1 90 ? 4.604 7.295 10.612 1.00 96.56 90 LEU A N 1
ATOM 747 C CA . LEU A 1 90 ? 5.406 6.466 11.516 1.00 96.56 90 LEU A CA 1
ATOM 748 C C . LEU A 1 90 ? 5.418 7.002 12.960 1.00 9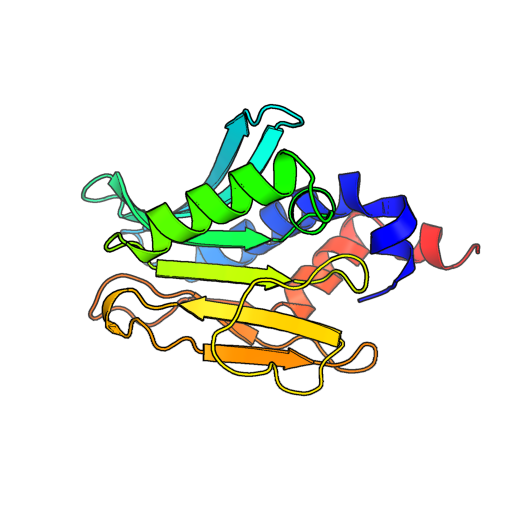6.56 90 LEU A C 1
ATOM 750 O O . LEU A 1 90 ? 5.482 6.208 13.896 1.00 96.56 90 LEU A O 1
ATOM 754 N N . GLN A 1 91 ? 5.282 8.318 13.146 1.00 96.69 91 GLN A N 1
ATOM 755 C CA . GLN A 1 91 ? 5.162 8.983 14.453 1.00 96.69 91 GLN A CA 1
ATOM 756 C C . GLN A 1 91 ? 3.727 9.014 15.019 1.00 96.69 91 GLN A C 1
ATOM 758 O O . GLN A 1 91 ? 3.509 9.535 16.111 1.00 96.69 91 GLN A O 1
ATOM 763 N N . SER A 1 92 ? 2.740 8.474 14.300 1.00 97.31 92 SER A N 1
ATOM 764 C CA . SER A 1 92 ? 1.331 8.428 14.715 1.00 97.31 92 SER A CA 1
ATOM 765 C C . SER A 1 92 ? 0.895 7.024 15.158 1.00 97.31 92 SER A C 1
ATOM 767 O O . SER A 1 92 ? 1.629 6.052 14.985 1.00 97.31 92 SER A O 1
ATOM 769 N N . ALA A 1 93 ? -0.336 6.893 15.663 1.00 96.44 93 ALA A N 1
ATOM 770 C CA . ALA A 1 93 ? -0.941 5.597 15.993 1.00 96.44 93 ALA A CA 1
ATOM 771 C C . ALA A 1 93 ? -1.452 4.807 14.764 1.00 96.44 93 ALA A C 1
ATOM 773 O O . ALA A 1 93 ? -1.910 3.678 14.914 1.00 96.44 93 ALA A O 1
ATOM 774 N N . VAL A 1 94 ? -1.363 5.374 13.557 1.00 98.25 94 VAL A N 1
ATOM 775 C CA . VAL A 1 94 ? -1.848 4.768 12.305 1.00 98.25 94 VAL A CA 1
ATOM 776 C C . VAL A 1 94 ? -0.851 3.726 11.801 1.00 98.25 94 VAL A C 1
ATOM 778 O O . VAL A 1 94 ? 0.343 4.026 11.733 1.00 98.25 94 VAL A O 1
ATOM 781 N N . HIS A 1 95 ? -1.300 2.533 11.404 1.00 98.69 95 HIS A N 1
ATOM 782 C CA . HIS A 1 95 ? -0.440 1.530 10.763 1.00 98.69 95 HIS A CA 1
ATOM 783 C C . HIS A 1 95 ? -0.06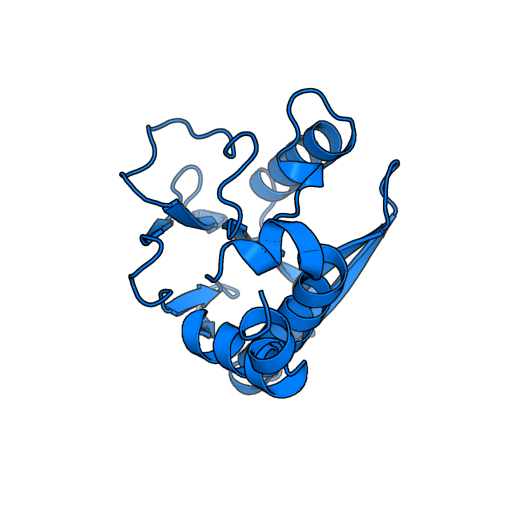7 1.964 9.337 1.00 98.69 95 HIS A C 1
ATOM 785 O O . HIS A 1 95 ? -0.825 2.661 8.659 1.00 98.69 95 HIS A O 1
ATOM 791 N N . LEU A 1 96 ? 1.101 1.544 8.856 1.00 98.69 96 LEU A N 1
ATOM 792 C CA . LEU A 1 96 ? 1.579 1.879 7.516 1.00 98.69 96 LEU A CA 1
ATOM 793 C C . LEU A 1 96 ? 1.949 0.611 6.753 1.00 98.69 96 LEU A C 1
ATOM 795 O O . LEU A 1 96 ? 2.801 -0.150 7.203 1.00 98.69 96 LEU A O 1
ATOM 799 N N . VAL A 1 97 ? 1.334 0.422 5.589 1.00 98.81 97 VAL A N 1
ATOM 800 C CA . VAL A 1 97 ? 1.689 -0.606 4.613 1.00 98.81 97 VAL A CA 1
ATOM 801 C C . VAL A 1 97 ? 2.249 0.080 3.371 1.00 98.81 97 VAL A C 1
ATOM 803 O O . VAL A 1 97 ? 1.565 0.894 2.758 1.00 98.81 97 VAL A O 1
ATOM 806 N N . GLU A 1 98 ? 3.484 -0.224 2.988 1.00 98.56 98 GLU A N 1
ATOM 807 C CA . GLU A 1 98 ? 4.126 0.336 1.788 1.00 98.56 98 GLU A CA 1
ATOM 808 C C . GLU A 1 98 ? 4.415 -0.800 0.803 1.00 98.56 98 GLU A C 1
ATOM 810 O O . GLU A 1 98 ? 5.029 -1.790 1.186 1.00 98.56 98 GLU A O 1
ATOM 815 N N . ILE A 1 99 ? 4.001 -0.674 -0.457 1.00 98.56 99 ILE A N 1
ATOM 816 C CA . ILE A 1 99 ? 4.197 -1.678 -1.512 1.00 98.56 99 ILE A CA 1
ATOM 817 C C . ILE A 1 99 ? 5.075 -1.063 -2.609 1.00 98.56 99 ILE A C 1
ATOM 819 O O . ILE A 1 99 ? 4.682 -0.103 -3.273 1.00 98.56 99 ILE A O 1
ATOM 823 N N . ASP A 1 100 ? 6.265 -1.625 -2.814 1.00 97.44 100 ASP A N 1
ATOM 824 C CA . ASP A 1 100 ? 7.242 -1.217 -3.825 1.00 97.44 100 ASP A CA 1
ATOM 825 C C . ASP A 1 100 ? 7.300 -2.249 -4.958 1.00 97.44 100 ASP A C 1
ATOM 827 O O . ASP A 1 100 ? 8.026 -3.245 -4.886 1.00 97.44 100 ASP A O 1
ATOM 831 N N . LEU A 1 101 ? 6.540 -1.984 -6.025 1.00 96.50 101 LEU A N 1
ATOM 832 C CA . LEU A 1 101 ? 6.560 -2.777 -7.259 1.00 96.50 101 LEU A CA 1
ATOM 833 C C . LEU A 1 101 ? 7.534 -2.220 -8.311 1.00 96.50 101 LEU A C 1
ATOM 835 O O . LEU A 1 101 ? 7.456 -2.608 -9.471 1.00 96.50 101 LEU A O 1
ATOM 839 N N . LEU A 1 102 ? 8.422 -1.292 -7.947 1.00 95.12 102 LEU A N 1
ATOM 840 C CA . LEU A 1 102 ? 9.295 -0.599 -8.897 1.00 95.12 102 LEU A CA 1
ATOM 841 C C . LEU A 1 102 ? 10.722 -1.139 -8.796 1.00 95.12 102 LEU A C 1
ATOM 843 O O . LEU A 1 102 ? 11.305 -1.166 -7.712 1.00 95.12 102 LEU A O 1
ATOM 847 N N . LEU A 1 103 ? 11.319 -1.524 -9.918 1.00 94.50 103 LEU A N 1
ATOM 848 C CA . LEU A 1 103 ? 12.716 -1.952 -9.999 1.00 94.50 103 LEU A CA 1
ATOM 849 C C . LEU A 1 103 ? 13.668 -0.755 -9.968 1.00 94.50 103 LEU A C 1
ATOM 851 O O . LEU A 1 103 ? 14.746 -0.834 -9.378 1.00 94.50 103 LEU A O 1
ATOM 855 N N . LYS A 1 104 ? 13.278 0.360 -10.593 1.00 93.00 104 LYS A N 1
ATOM 856 C CA . LYS A 1 104 ? 14.106 1.562 -10.707 1.00 93.00 104 LYS A CA 1
ATOM 857 C C . LYS A 1 104 ? 13.875 2.521 -9.538 1.00 93.00 104 LYS A C 1
ATOM 859 O O . LYS A 1 104 ? 12.919 2.427 -8.761 1.00 93.00 104 LYS A O 1
ATOM 864 N N . GLY A 1 105 ? 14.778 3.494 -9.448 1.00 93.06 105 GLY A N 1
ATOM 865 C CA . GLY A 1 105 ? 14.763 4.534 -8.427 1.00 93.06 105 GLY A CA 1
ATOM 866 C C . GLY A 1 105 ? 15.363 4.088 -7.095 1.00 93.06 105 GLY A C 1
ATOM 867 O O . GLY A 1 105 ? 15.793 2.954 -6.905 1.00 93.06 105 GLY A O 1
ATOM 868 N N . GLU A 1 106 ? 15.415 5.027 -6.166 1.00 94.31 106 GLU A N 1
ATOM 869 C CA . GLU A 1 106 ? 16.016 4.851 -4.853 1.00 94.31 106 GLU A CA 1
ATOM 870 C C . GLU A 1 106 ? 15.046 4.124 -3.911 1.00 94.31 106 GLU A C 1
ATOM 872 O O . GLU A 1 106 ? 13.879 4.514 -3.777 1.00 94.31 106 GLU A O 1
ATOM 877 N N . ARG A 1 107 ? 15.527 3.066 -3.244 1.00 94.12 107 ARG A N 1
ATOM 878 C CA . ARG A 1 107 ? 14.751 2.330 -2.235 1.00 94.12 107 ARG A CA 1
ATOM 879 C C . ARG A 1 107 ? 14.378 3.236 -1.060 1.00 94.12 107 ARG A C 1
ATOM 881 O O . ARG A 1 107 ? 14.978 4.293 -0.843 1.00 94.12 107 ARG A O 1
ATOM 888 N N . LEU A 1 108 ? 13.341 2.848 -0.321 1.00 91.69 108 LEU A N 1
ATOM 889 C CA . LEU A 1 108 ? 12.996 3.535 0.920 1.00 91.69 108 LEU A CA 1
ATOM 890 C C . LEU A 1 108 ? 14.136 3.384 1.938 1.00 91.69 108 LEU A C 1
ATOM 892 O O . LEU A 1 108 ? 14.782 2.337 1.963 1.00 91.69 108 LEU A O 1
ATOM 896 N N . PRO A 1 109 ? 14.395 4.409 2.768 1.00 90.69 109 PRO A N 1
ATOM 897 C CA . PRO A 1 109 ? 15.421 4.317 3.793 1.00 90.69 109 PRO A CA 1
ATOM 898 C C . PRO A 1 109 ? 15.016 3.288 4.855 1.00 90.69 109 PRO A C 1
ATOM 900 O O . PRO A 1 109 ? 13.925 3.371 5.436 1.00 90.69 109 PRO A O 1
ATOM 903 N N . THR A 1 110 ? 15.920 2.345 5.113 1.00 90.06 110 THR A N 1
ATOM 904 C CA . THR A 1 110 ? 15.825 1.330 6.167 1.00 90.06 110 THR A CA 1
ATOM 905 C C . THR A 1 110 ? 17.046 1.403 7.078 1.00 90.06 110 THR A C 1
ATOM 907 O O . THR A 1 110 ? 18.124 1.817 6.652 1.00 90.06 110 THR A O 1
ATOM 910 N N . VAL A 1 111 ? 16.867 1.036 8.349 1.00 88.00 111 VAL A N 1
ATOM 911 C CA . VAL A 1 111 ? 17.974 0.965 9.320 1.00 88.00 111 VAL A CA 1
ATOM 912 C C . VAL A 1 111 ? 18.846 -0.255 9.032 1.00 88.00 111 VAL A C 1
ATOM 914 O O . VAL A 1 111 ? 20.069 -0.156 9.001 1.00 88.00 111 VAL A O 1
ATOM 917 N N . GLU A 1 112 ? 18.205 -1.394 8.781 1.00 90.12 112 GLU A N 1
ATOM 918 C CA . GLU A 1 112 ? 18.867 -2.636 8.395 1.00 90.12 112 GLU A CA 1
ATOM 919 C C . GLU A 1 112 ? 18.866 -2.797 6.867 1.00 90.12 112 GLU A C 1
ATOM 921 O O . GLU A 1 112 ? 17.939 -2.321 6.196 1.00 90.12 112 GLU A O 1
ATOM 926 N N . PRO A 1 113 ? 19.880 -3.461 6.285 1.00 92.31 113 PRO A N 1
ATOM 927 C CA . PRO A 1 113 ? 19.871 -3.801 4.869 1.00 92.31 113 PRO A CA 1
ATOM 928 C C . PRO A 1 113 ? 18.651 -4.652 4.503 1.00 92.31 113 PRO A C 1
ATOM 930 O O . PRO A 1 113 ? 18.301 -5.592 5.215 1.00 92.31 113 PRO A O 1
ATOM 933 N N . LEU A 1 114 ? 18.029 -4.350 3.362 1.00 94.31 114 LEU A N 1
ATOM 934 C CA . LEU A 1 114 ? 16.939 -5.170 2.841 1.00 94.31 114 LEU A C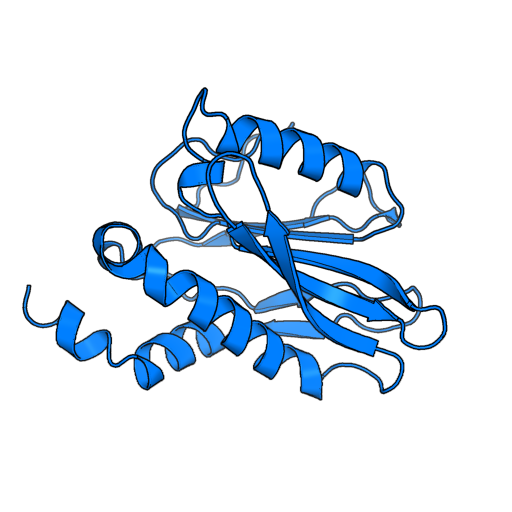A 1
ATOM 935 C C . LEU A 1 114 ? 17.444 -6.572 2.454 1.00 94.31 114 LEU A C 1
ATOM 937 O O . LEU A 1 114 ? 18.542 -6.688 1.897 1.00 94.31 114 LEU A O 1
ATOM 941 N N . PRO A 1 115 ? 16.641 -7.629 2.677 1.00 94.00 115 PRO A N 1
ATOM 942 C CA . PRO A 1 115 ? 16.892 -8.936 2.080 1.00 94.00 115 PRO A CA 1
ATOM 943 C C . PRO A 1 115 ? 17.004 -8.838 0.556 1.00 94.00 115 PRO A C 1
ATOM 945 O O . PRO A 1 115 ? 16.444 -7.935 -0.058 1.00 94.00 115 PRO A O 1
ATOM 948 N N . ALA A 1 116 ? 17.693 -9.786 -0.079 1.00 93.88 116 ALA A N 1
ATOM 949 C CA . ALA A 1 116 ? 17.856 -9.784 -1.530 1.00 93.88 116 ALA A CA 1
ATOM 950 C C . ALA A 1 116 ? 16.529 -10.083 -2.263 1.00 93.88 116 ALA A C 1
ATOM 952 O O . ALA A 1 116 ? 16.174 -11.247 -2.465 1.00 93.88 116 ALA A O 1
ATOM 953 N N . GLY A 1 117 ? 15.838 -9.029 -2.705 1.00 95.50 117 GLY A N 1
ATOM 954 C CA . GLY A 1 117 ? 14.623 -9.087 -3.522 1.00 95.50 117 GLY A CA 1
ATOM 955 C C . GLY A 1 117 ? 14.532 -7.966 -4.564 1.00 95.50 117 GLY A C 1
ATOM 956 O O . GLY A 1 117 ? 15.263 -6.970 -4.515 1.00 95.50 117 GLY A O 1
ATOM 957 N N . ASP A 1 118 ? 13.610 -8.124 -5.509 1.00 96.19 118 ASP A N 1
ATOM 958 C CA . ASP A 1 118 ? 13.352 -7.134 -6.562 1.00 96.19 118 ASP A CA 1
ATOM 959 C C . ASP A 1 118 ? 12.219 -6.179 -6.168 1.00 96.19 118 ASP A C 1
ATOM 961 O O . ASP A 1 118 ? 12.260 -4.979 -6.465 1.00 96.19 118 ASP A O 1
ATOM 965 N N . TYR A 1 119 ? 11.239 -6.721 -5.450 1.00 97.38 119 TYR A N 1
ATOM 966 C CA . TYR A 1 119 ? 10.046 -6.041 -4.972 1.00 97.38 119 TYR A CA 1
ATOM 967 C C . TYR A 1 119 ? 9.868 -6.268 -3.482 1.00 97.38 119 TYR A C 1
ATOM 969 O O . TYR A 1 119 ? 10.337 -7.271 -2.937 1.00 97.38 119 TYR A O 1
ATOM 977 N N . TYR A 1 120 ? 9.181 -5.329 -2.839 1.00 98.12 120 TYR A N 1
ATOM 978 C CA . TYR A 1 120 ? 9.034 -5.321 -1.393 1.00 98.12 120 TYR A CA 1
ATOM 979 C C . TYR A 1 120 ? 7.636 -4.881 -0.987 1.00 98.12 120 TYR A C 1
ATOM 981 O O . TYR A 1 120 ? 7.020 -4.037 -1.637 1.00 98.12 120 TYR A O 1
ATOM 989 N N . ALA A 1 121 ? 7.168 -5.407 0.135 1.00 98.44 121 ALA A N 1
ATOM 990 C CA . ALA A 1 121 ? 6.098 -4.814 0.908 1.00 98.44 121 ALA A CA 1
ATOM 991 C C . ALA A 1 121 ? 6.533 -4.704 2.372 1.00 98.44 121 ALA A C 1
ATOM 993 O O . ALA A 1 121 ? 7.180 -5.599 2.915 1.00 98.44 121 ALA A O 1
ATOM 994 N N . PHE A 1 122 ? 6.180 -3.591 2.997 1.00 98.38 122 PHE A N 1
ATOM 995 C CA . PHE A 1 122 ? 6.517 -3.261 4.373 1.00 98.38 122 PHE A CA 1
ATOM 996 C C . PHE A 1 122 ? 5.229 -3.148 5.165 1.00 98.38 122 PHE A C 1
ATOM 998 O O . PHE A 1 122 ? 4.352 -2.390 4.761 1.00 98.38 122 PHE A O 1
ATOM 1005 N N . VAL A 1 123 ? 5.123 -3.850 6.290 1.00 98.62 123 VAL A N 1
ATOM 1006 C CA . VAL A 1 123 ? 3.997 -3.716 7.220 1.00 98.62 123 VAL A CA 1
ATOM 1007 C C . VAL A 1 123 ? 4.533 -3.175 8.541 1.00 98.62 123 VAL A C 1
ATOM 1009 O O . VAL A 1 123 ? 5.219 -3.862 9.294 1.00 98.62 123 VAL A O 1
ATOM 1012 N N . SER A 1 124 ? 4.256 -1.899 8.803 1.00 98.19 124 SER A N 1
ATOM 1013 C CA . SER A 1 124 ? 4.639 -1.191 10.022 1.00 98.19 124 SER A CA 1
ATOM 1014 C C . SER A 1 124 ? 3.424 -0.996 10.922 1.00 98.19 124 SER A C 1
ATOM 1016 O O . SER A 1 124 ? 2.650 -0.041 10.772 1.00 98.19 124 SER A O 1
ATOM 1018 N N . ARG A 1 125 ? 3.288 -1.905 11.886 1.00 98.19 125 ARG A N 1
ATOM 1019 C CA . ARG A 1 125 ? 2.291 -1.833 12.954 1.00 98.19 125 ARG A CA 1
ATOM 1020 C C . ARG A 1 125 ? 2.692 -0.776 13.976 1.00 98.19 125 ARG A C 1
ATOM 1022 O O . ARG A 1 125 ? 3.838 -0.789 14.420 1.00 98.19 125 ARG A O 1
ATOM 1029 N N . SER A 1 126 ? 1.802 0.154 14.320 1.00 97.62 126 SER A N 1
ATOM 1030 C CA . SER A 1 126 ? 2.145 1.300 15.172 1.00 97.62 126 SER A CA 1
ATOM 1031 C C . SER A 1 126 ? 2.629 0.874 16.561 1.00 97.62 126 SER A C 1
ATOM 1033 O O . SER A 1 126 ? 3.583 1.449 17.078 1.00 97.62 126 SER A O 1
ATOM 1035 N N . GLU A 1 127 ? 2.054 -0.190 17.106 1.00 96.00 127 GLU A N 1
ATOM 1036 C CA . GLU A 1 127 ? 2.371 -0.803 18.393 1.00 96.00 127 GLU A CA 1
ATOM 1037 C C . GLU A 1 127 ? 3.692 -1.589 18.416 1.00 96.00 127 GLU A C 1
ATOM 1039 O O . GLU A 1 127 ? 4.248 -1.812 19.490 1.00 96.00 127 GLU A O 1
ATOM 1044 N N . CYS A 1 128 ? 4.221 -1.989 17.255 1.00 95.69 128 CYS A N 1
ATOM 1045 C CA . CYS A 1 128 ? 5.482 -2.734 17.154 1.00 95.69 128 CYS A CA 1
ATOM 1046 C C . CYS A 1 128 ? 6.672 -1.860 16.739 1.00 95.69 128 CYS A C 1
ATOM 1048 O O . CYS A 1 128 ? 7.797 -2.356 16.642 1.00 95.69 128 CYS A O 1
ATOM 1050 N N . ARG A 1 129 ? 6.458 -0.567 16.467 1.00 94.56 129 ARG A N 1
ATOM 1051 C CA . ARG A 1 129 ? 7.529 0.321 15.997 1.00 94.56 129 ARG A CA 1
ATOM 1052 C C . ARG A 1 129 ? 8.675 0.410 17.019 1.00 94.56 129 ARG A C 1
ATOM 1054 O O . ARG A 1 129 ? 8.420 0.487 18.218 1.00 94.56 129 ARG A O 1
ATOM 1061 N N . PRO A 1 130 ? 9.941 0.435 16.552 1.00 92.62 130 PRO A N 1
ATOM 1062 C CA . PRO A 1 130 ? 10.361 0.640 15.160 1.00 92.62 130 PRO A CA 1
ATOM 1063 C C . PRO A 1 130 ? 10.424 -0.632 14.294 1.00 92.62 130 PRO A C 1
ATOM 1065 O O . PRO A 1 130 ? 10.866 -0.540 13.151 1.00 92.62 130 PRO A O 1
ATOM 1068 N N . ALA A 1 131 ? 10.003 -1.801 14.792 1.00 94.00 131 ALA A N 1
ATOM 1069 C CA . ALA A 1 131 ? 10.006 -3.023 13.993 1.00 94.00 131 ALA A CA 1
ATOM 1070 C C . ALA A 1 131 ? 9.022 -2.931 12.811 1.00 94.00 131 ALA A C 1
ATOM 1072 O O . ALA A 1 131 ? 7.960 -2.304 12.895 1.00 94.00 131 ALA A O 1
ATOM 1073 N N . VAL A 1 132 ? 9.398 -3.559 11.696 1.00 95.31 132 VAL A N 1
ATOM 1074 C CA . VAL A 1 132 ? 8.632 -3.607 10.446 1.00 95.31 132 VAL A CA 1
ATOM 1075 C C . VAL A 1 132 ? 8.726 -5.019 9.885 1.00 95.31 132 VAL A C 1
ATOM 1077 O O . VAL A 1 132 ? 9.817 -5.581 9.805 1.00 95.31 132 VAL A O 1
ATOM 1080 N N . GLU A 1 133 ? 7.597 -5.586 9.470 1.00 97.31 133 GLU A N 1
ATOM 1081 C CA . GLU A 1 133 ? 7.591 -6.843 8.725 1.00 97.31 133 GLU A CA 1
ATOM 1082 C C . GLU A 1 133 ? 7.944 -6.553 7.261 1.00 97.31 133 GLU A C 1
ATOM 1084 O O . GLU A 1 133 ? 7.330 -5.689 6.627 1.00 97.31 133 GLU A O 1
ATOM 1089 N N . VAL A 1 134 ? 8.936 -7.265 6.720 1.00 97.62 134 VAL A N 1
ATOM 1090 C CA . VAL A 1 134 ? 9.405 -7.086 5.340 1.00 97.62 134 VAL A CA 1
ATOM 1091 C C . VAL A 1 134 ? 9.090 -8.335 4.530 1.00 97.62 134 VAL A C 1
ATOM 1093 O O . VAL A 1 134 ? 9.663 -9.401 4.752 1.00 97.62 134 VAL A O 1
ATOM 1096 N N . TYR A 1 135 ? 8.213 -8.175 3.548 1.00 98.31 135 TYR A N 1
ATOM 1097 C CA . TYR A 1 135 ? 7.909 -9.172 2.531 1.00 98.31 135 TYR A CA 1
ATOM 1098 C C . TYR A 1 135 ? 8.684 -8.801 1.270 1.00 98.31 135 TYR A C 1
ATOM 1100 O O . TYR A 1 135 ? 8.714 -7.635 0.883 1.00 98.31 135 TYR A O 1
ATOM 1108 N N . TYR A 1 136 ? 9.323 -9.771 0.626 1.00 97.56 136 TYR A N 1
ATOM 1109 C CA . TYR A 1 136 ? 10.117 -9.537 -0.577 1.00 97.56 136 TYR A CA 1
ATOM 1110 C C . TYR A 1 136 ? 9.983 -10.712 -1.537 1.00 97.56 136 TYR A C 1
ATOM 1112 O O . TYR A 1 136 ? 9.753 -11.845 -1.116 1.00 97.56 136 TYR A O 1
ATOM 1120 N N . TRP A 1 137 ? 10.097 -10.427 -2.828 1.00 97.69 137 TRP A N 1
ATOM 1121 C CA . TRP A 1 137 ? 10.042 -11.436 -3.881 1.00 97.69 137 TRP A CA 1
ATOM 1122 C C . TRP A 1 137 ? 10.821 -10.970 -5.108 1.00 97.69 137 TRP A C 1
ATOM 1124 O O . TRP A 1 137 ? 11.133 -9.782 -5.273 1.00 97.69 137 TRP A O 1
ATOM 1134 N N . ARG A 1 138 ? 11.174 -11.927 -5.961 1.00 96.12 138 ARG A N 1
ATOM 1135 C CA . ARG A 1 138 ? 11.889 -11.692 -7.218 1.00 96.12 138 ARG A CA 1
ATOM 1136 C C . ARG A 1 138 ? 10.939 -11.566 -8.398 1.00 96.12 138 ARG A C 1
ATOM 1138 O O . ARG A 1 138 ? 9.768 -11.934 -8.333 1.00 96.12 138 ARG A O 1
ATOM 1145 N N . LEU A 1 139 ? 11.466 -11.079 -9.518 1.00 91.25 139 LEU A N 1
ATOM 1146 C CA . LEU A 1 139 ? 10.714 -10.846 -10.750 1.00 91.25 139 LEU A CA 1
ATOM 1147 C C . LEU A 1 139 ? 9.871 -12.042 -11.214 1.00 91.25 139 LEU A C 1
ATOM 1149 O O . LEU A 1 139 ? 8.734 -11.855 -11.654 1.00 91.25 139 LEU A O 1
ATOM 1153 N N . ASN A 1 140 ? 10.436 -13.242 -11.086 1.00 89.56 140 ASN A N 1
ATOM 1154 C CA . ASN A 1 140 ? 9.864 -14.501 -11.562 1.00 89.56 140 ASN A CA 1
ATOM 1155 C C . ASN A 1 140 ? 9.196 -15.319 -10.444 1.00 89.56 140 ASN A C 1
ATOM 1157 O O . ASN A 1 140 ? 8.924 -16.502 -10.629 1.00 89.56 140 ASN A O 1
ATOM 1161 N N . GLU A 1 141 ? 8.967 -14.710 -9.281 1.00 95.06 141 GLU A N 1
ATOM 1162 C CA . GLU A 1 141 ? 8.284 -15.328 -8.147 1.00 95.06 141 GLU A CA 1
ATOM 1163 C C . GLU A 1 141 ? 6.860 -14.766 -8.014 1.00 95.06 141 GLU A C 1
ATOM 1165 O O . GLU A 1 141 ? 6.619 -13.604 -8.371 1.00 95.06 141 GLU A O 1
ATOM 1170 N N . PRO A 1 142 ? 5.902 -15.569 -7.515 1.00 95.75 142 PRO A N 1
ATOM 1171 C CA . PRO A 1 142 ? 4.561 -15.073 -7.233 1.00 95.75 142 PRO A CA 1
ATOM 1172 C C . PRO A 1 142 ? 4.614 -13.966 -6.175 1.00 95.75 142 PRO A C 1
ATOM 1174 O O . PRO A 1 142 ? 5.378 -14.048 -5.211 1.00 95.75 142 PRO A O 1
ATOM 1177 N N . MET A 1 143 ? 3.780 -12.936 -6.340 1.00 97.75 143 MET A N 1
ATOM 1178 C CA . MET A 1 143 ? 3.651 -11.893 -5.323 1.00 97.75 143 MET A CA 1
ATOM 1179 C C . MET A 1 143 ? 3.015 -12.477 -4.049 1.00 97.75 143 MET A C 1
ATOM 1181 O O . MET A 1 143 ? 2.111 -13.314 -4.142 1.00 97.75 143 MET A O 1
ATOM 1185 N N . PRO A 1 144 ? 3.442 -12.043 -2.853 1.00 98.25 144 PRO A N 1
ATOM 1186 C CA . PRO A 1 144 ? 2.945 -12.600 -1.604 1.00 98.25 144 PRO A CA 1
ATOM 1187 C C . PRO A 1 144 ? 1.528 -12.118 -1.271 1.00 98.25 144 PRO A C 1
ATOM 1189 O O . PRO A 1 144 ? 1.065 -11.072 -1.732 1.00 98.25 144 PRO A O 1
ATOM 1192 N N . THR A 1 145 ? 0.866 -12.856 -0.383 1.00 98.69 145 THR A N 1
ATOM 1193 C CA . THR A 1 145 ? -0.242 -12.317 0.412 1.00 98.69 145 THR A CA 1
ATOM 1194 C C . THR A 1 145 ? 0.339 -11.631 1.642 1.00 98.69 145 THR A C 1
ATOM 1196 O O . THR A 1 145 ? 1.140 -12.242 2.347 1.00 98.69 145 THR A O 1
ATOM 1199 N N . ILE A 1 146 ? -0.061 -10.386 1.901 1.00 98.75 146 ILE A N 1
ATOM 1200 C CA . ILE A 1 146 ? 0.425 -9.592 3.039 1.00 98.75 146 ILE A CA 1
ATOM 1201 C C . ILE A 1 146 ? -0.721 -9.208 3.985 1.00 98.75 146 ILE A C 1
ATOM 1203 O O . ILE A 1 146 ? -1.851 -9.017 3.519 1.00 98.75 146 ILE A O 1
ATOM 1207 N N . PRO A 1 147 ? -0.461 -9.074 5.296 1.00 98.69 147 PRO A N 1
ATOM 1208 C CA . PRO A 1 147 ? -1.452 -8.579 6.237 1.00 98.69 147 PRO A CA 1
ATOM 1209 C C . PRO A 1 147 ? -1.648 -7.065 6.100 1.00 98.69 147 PRO A C 1
ATOM 1211 O O . PRO A 1 147 ? -0.698 -6.299 5.934 1.00 98.69 147 PRO A O 1
ATOM 1214 N N . VAL A 1 148 ? -2.898 -6.632 6.221 1.00 98.75 148 VAL A N 1
ATOM 1215 C CA . VAL A 1 148 ? -3.306 -5.239 6.398 1.00 98.75 148 VAL A CA 1
ATOM 1216 C C . VAL A 1 148 ? -3.848 -5.112 7.823 1.00 98.75 148 VAL A C 1
ATOM 1218 O O . VAL A 1 148 ? -4.965 -5.576 8.079 1.00 98.75 148 VAL A O 1
ATOM 1221 N N . PRO A 1 149 ? -3.073 -4.508 8.744 1.00 98.56 149 PRO A N 1
ATOM 1222 C CA . PRO A 1 149 ? -3.473 -4.374 10.139 1.00 98.56 149 PRO A CA 1
ATOM 1223 C C . PRO A 1 149 ? -4.788 -3.614 10.306 1.00 98.56 149 PRO A C 1
ATOM 1225 O O . PRO A 1 149 ? -5.080 -2.694 9.535 1.00 98.56 149 PRO A O 1
ATOM 1228 N N . LEU A 1 150 ? -5.559 -3.986 11.325 1.00 98.12 150 LEU A N 1
ATOM 1229 C CA . LEU A 1 150 ? -6.757 -3.286 11.798 1.00 98.12 150 LEU A CA 1
ATOM 1230 C C . LEU A 1 150 ? -6.557 -2.861 13.266 1.00 98.12 150 LEU A C 1
ATOM 1232 O O . LEU A 1 150 ? -5.456 -2.985 13.796 1.00 98.12 150 LEU A O 1
ATOM 1236 N N . LEU A 1 151 ? -7.597 -2.332 13.927 1.00 96.25 151 LEU A N 1
ATOM 1237 C CA . LEU A 1 151 ? -7.497 -2.001 15.354 1.00 96.25 151 LEU A CA 1
ATOM 1238 C C . LEU A 1 151 ? -7.218 -3.261 16.195 1.00 96.25 151 LEU A C 1
ATOM 1240 O O . LEU A 1 151 ? -7.556 -4.366 15.762 1.00 96.25 151 LEU A O 1
ATOM 1244 N N . PRO A 1 152 ? -6.675 -3.095 17.419 1.00 89.25 152 PRO A N 1
ATOM 1245 C CA . PRO A 1 152 ? -6.487 -4.201 18.349 1.00 89.25 152 PRO A CA 1
ATOM 1246 C C . PRO A 1 152 ? -7.739 -5.075 18.489 1.00 89.25 152 PRO A C 1
ATOM 1248 O O . PRO A 1 152 ? -8.869 -4.582 18.429 1.00 89.25 152 PRO A O 1
ATOM 1251 N N . ASP A 1 153 ? -7.501 -6.371 18.685 1.00 89.81 153 ASP A N 1
ATOM 1252 C CA . ASP A 1 153 ? -8.494 -7.450 18.784 1.00 89.81 153 ASP A CA 1
ATOM 1253 C C . ASP A 1 153 ? -9.181 -7.867 17.470 1.00 89.81 153 ASP A C 1
ATOM 1255 O O . ASP A 1 153 ? -9.855 -8.900 17.452 1.00 89.81 153 ASP A O 1
ATOM 1259 N N . ASP A 1 154 ? -8.970 -7.153 16.358 1.00 95.81 154 ASP A N 1
ATOM 1260 C CA . ASP A 1 154 ? -9.394 -7.624 15.037 1.00 95.81 154 ASP A CA 1
ATOM 1261 C C . ASP A 1 154 ? -8.266 -8.347 14.307 1.00 95.81 154 ASP A C 1
ATOM 1263 O O . ASP A 1 154 ? -7.114 -7.915 14.304 1.00 95.81 154 ASP A O 1
ATOM 1267 N N . ALA A 1 155 ? -8.618 -9.436 13.624 1.00 97.44 155 ALA A N 1
ATOM 1268 C CA . ALA A 1 155 ? -7.703 -10.089 12.702 1.00 97.44 155 ALA A CA 1
ATOM 1269 C C . ALA A 1 155 ? -7.396 -9.174 11.507 1.00 97.44 155 ALA A C 1
ATOM 1271 O O . ALA A 1 155 ? -8.282 -8.483 10.999 1.00 97.44 155 ALA A O 1
ATOM 1272 N N . ASP A 1 156 ? -6.154 -9.221 11.030 1.00 98.44 156 ASP A N 1
ATOM 1273 C CA . ASP A 1 156 ? -5.745 -8.493 9.832 1.00 98.44 156 ASP A CA 1
ATOM 1274 C C . ASP A 1 156 ? -6.595 -8.891 8.617 1.00 98.44 156 ASP A C 1
ATOM 1276 O O . ASP A 1 156 ? -6.938 -10.062 8.425 1.00 98.44 156 ASP A O 1
ATOM 1280 N N . ALA A 1 157 ? -6.852 -7.928 7.733 1.00 98.50 157 ALA A N 1
ATOM 1281 C CA . ALA A 1 157 ? -7.346 -8.238 6.397 1.00 98.50 157 ALA A CA 1
ATOM 1282 C C . ALA A 1 157 ? -6.181 -8.736 5.527 1.00 98.50 157 ALA A C 1
ATOM 1284 O O . ALA A 1 157 ? -5.088 -8.174 5.564 1.00 98.50 157 ALA A O 1
ATOM 1285 N N . LEU A 1 158 ? -6.389 -9.776 4.719 1.00 98.75 158 LEU A N 1
ATOM 1286 C CA . LEU A 1 158 ? -5.328 -10.365 3.901 1.00 98.75 158 LEU A CA 1
ATOM 1287 C C . LEU A 1 158 ? -5.375 -9.824 2.471 1.00 98.75 158 LEU A C 1
ATOM 1289 O O . LEU A 1 158 ? -6.344 -10.020 1.732 1.00 98.75 158 LEU A O 1
ATOM 1293 N N . LEU A 1 159 ? -4.294 -9.178 2.042 1.00 98.81 159 LEU A N 1
ATOM 1294 C CA . LEU A 1 159 ? -4.150 -8.647 0.692 1.00 98.81 159 LEU A CA 1
ATOM 1295 C C . LEU A 1 159 ? -3.310 -9.594 -0.169 1.00 98.81 159 LEU A C 1
ATOM 1297 O O . LEU A 1 159 ? -2.087 -9.626 -0.045 1.00 98.81 159 LEU A O 1
ATOM 1301 N N . ASN A 1 160 ? -3.956 -10.351 -1.058 1.00 98.69 160 ASN A N 1
ATOM 1302 C CA . ASN A 1 160 ? -3.261 -11.208 -2.018 1.00 98.69 160 ASN A CA 1
ATOM 1303 C C . ASN A 1 160 ? -2.787 -10.368 -3.210 1.00 98.69 160 ASN A C 1
ATOM 1305 O O . ASN A 1 160 ? -3.560 -10.087 -4.127 1.00 98.69 160 ASN A O 1
ATOM 1309 N N . LEU A 1 161 ? -1.517 -9.956 -3.198 1.00 98.44 161 LEU A N 1
ATOM 1310 C CA . LEU A 1 161 ? -0.985 -9.063 -4.227 1.00 98.44 161 LEU A CA 1
ATOM 1311 C C . LEU A 1 161 ? -0.997 -9.704 -5.617 1.00 98.44 161 LEU A C 1
ATOM 1313 O O . LEU A 1 161 ? -1.234 -9.000 -6.596 1.00 98.44 161 LEU A O 1
ATOM 1317 N N . GLN A 1 162 ? -0.790 -11.022 -5.707 1.00 97.56 162 GLN A N 1
ATOM 1318 C CA . GLN A 1 162 ? -0.784 -11.739 -6.982 1.00 97.56 162 GLN A CA 1
ATOM 1319 C C . GLN A 1 162 ? -2.175 -11.720 -7.618 1.00 97.56 162 GLN A C 1
ATOM 1321 O O . GLN A 1 162 ? -2.312 -11.311 -8.768 1.00 97.56 162 GLN A O 1
ATOM 1326 N N . ALA A 1 163 ? -3.206 -12.095 -6.859 1.00 97.69 163 ALA A N 1
ATOM 1327 C CA . ALA A 1 163 ? -4.578 -12.141 -7.359 1.00 97.69 163 ALA A CA 1
ATOM 1328 C C . ALA A 1 163 ? -5.070 -10.752 -7.791 1.00 97.69 163 ALA A C 1
ATOM 1330 O O . ALA A 1 163 ? -5.665 -10.598 -8.857 1.00 97.69 163 ALA A O 1
ATOM 1331 N N . VAL A 1 164 ? -4.765 -9.723 -6.996 1.00 97.62 164 VAL A N 1
ATOM 1332 C CA . VAL A 1 164 ? -5.129 -8.339 -7.319 1.00 97.62 164 VAL A CA 1
ATOM 1333 C C . VAL A 1 164 ? -4.384 -7.846 -8.564 1.00 97.62 164 VAL A C 1
ATOM 1335 O O . VAL A 1 164 ? -4.970 -7.183 -9.418 1.00 97.62 164 VAL A O 1
ATOM 1338 N N . TYR A 1 165 ? -3.103 -8.188 -8.704 1.00 95.75 165 TYR A N 1
ATOM 1339 C CA . TYR A 1 165 ? -2.317 -7.850 -9.888 1.00 95.75 165 TYR A CA 1
ATOM 1340 C C . TYR A 1 165 ? -2.881 -8.502 -11.158 1.00 95.75 165 TYR A C 1
ATOM 1342 O O . TYR A 1 165 ? -3.066 -7.825 -12.170 1.00 95.75 165 TYR A O 1
ATOM 1350 N N . GLU A 1 166 ? -3.184 -9.799 -11.107 1.00 94.56 166 GLU A N 1
ATOM 1351 C CA . GLU A 1 166 ? -3.760 -10.551 -12.227 1.00 94.56 166 GLU A CA 1
ATOM 1352 C C . GLU A 1 166 ? -5.125 -10.000 -12.650 1.00 94.56 166 GLU A C 1
ATOM 1354 O O . GLU A 1 166 ? -5.397 -9.863 -13.844 1.00 94.56 166 GLU A O 1
ATOM 1359 N N . GLU A 1 167 ? -5.958 -9.606 -11.686 1.00 94.25 167 GLU A N 1
ATOM 1360 C CA . GLU A 1 167 ? -7.242 -8.957 -11.947 1.00 94.25 167 GLU A CA 1
ATOM 1361 C C . GLU A 1 167 ? -7.074 -7.639 -12.720 1.00 94.25 167 GLU A C 1
ATOM 1363 O O . GLU A 1 167 ? -7.807 -7.380 -13.680 1.00 94.25 167 GLU A O 1
ATOM 1368 N N . VAL A 1 168 ? -6.081 -6.821 -12.355 1.00 94.00 168 VAL A N 1
ATOM 1369 C CA . VAL A 1 168 ? -5.761 -5.576 -13.071 1.00 94.00 168 VAL A CA 1
ATOM 1370 C C . VAL A 1 168 ? -5.293 -5.864 -14.495 1.00 94.00 168 VAL A C 1
ATOM 1372 O O . VAL A 1 168 ? -5.768 -5.212 -15.428 1.00 94.00 168 VAL A O 1
ATOM 1375 N N . LEU A 1 169 ? -4.406 -6.848 -14.682 1.00 89.94 169 LEU A N 1
ATOM 1376 C CA . LEU A 1 169 ? -3.942 -7.237 -16.016 1.00 89.94 169 LEU A CA 1
ATOM 1377 C C . LEU A 1 169 ? -5.107 -7.661 -16.915 1.00 89.94 169 LEU A C 1
ATOM 1379 O O . LEU A 1 169 ? -5.196 -7.201 -18.055 1.00 89.94 169 LEU A O 1
ATOM 1383 N N . ALA A 1 170 ? -6.005 -8.496 -16.387 1.00 87.56 170 ALA A N 1
ATOM 1384 C CA . ALA A 1 170 ? -7.149 -9.015 -17.123 1.00 87.56 170 ALA A CA 1
ATOM 1385 C C . ALA A 1 170 ? -8.141 -7.906 -17.510 1.00 87.56 170 ALA A C 1
ATOM 1387 O O . ALA A 1 170 ? -8.626 -7.871 -18.641 1.00 87.56 170 ALA A O 1
ATOM 1388 N N . ARG A 1 171 ? -8.430 -6.972 -16.594 1.00 83.19 171 ARG A N 1
ATOM 1389 C CA . ARG A 1 171 ? -9.389 -5.877 -16.827 1.00 83.19 171 ARG A CA 1
ATOM 1390 C C . ARG A 1 171 ? -8.878 -4.830 -17.809 1.00 83.19 171 ARG A C 1
ATOM 1392 O O . ARG A 1 171 ? -9.634 -4.392 -18.670 1.00 83.19 171 ARG A O 1
ATOM 1399 N N . ALA A 1 172 ? -7.614 -4.429 -17.686 1.00 79.06 172 ALA A N 1
ATOM 1400 C CA . ALA A 1 172 ? -7.019 -3.409 -18.548 1.00 79.06 172 ALA A CA 1
ATOM 1401 C C . ALA A 1 172 ? -6.532 -3.968 -19.900 1.00 79.06 172 ALA A C 1
ATOM 1403 O O . ALA A 1 172 ? -6.092 -3.210 -20.765 1.00 79.06 172 ALA A O 1
ATOM 1404 N N . ARG A 1 173 ? -6.608 -5.296 -20.084 1.00 74.06 173 ARG A N 1
ATOM 1405 C CA . ARG A 1 173 ? -6.071 -6.036 -21.234 1.00 74.06 173 ARG A CA 1
ATOM 1406 C C . ARG A 1 173 ? -4.608 -5.711 -21.533 1.00 74.06 173 ARG A C 1
ATOM 1408 O O . ARG A 1 173 ? -4.200 -5.633 -22.694 1.00 74.06 173 ARG A O 1
ATOM 1415 N N . TYR A 1 174 ? -3.807 -5.480 -20.490 1.00 75.00 174 TYR A N 1
ATOM 1416 C CA . TYR A 1 174 ? -2.381 -5.200 -20.670 1.00 75.00 174 TYR A CA 1
ATOM 1417 C C . TYR A 1 174 ? -1.648 -6.381 -21.304 1.00 75.00 174 TYR A C 1
ATOM 1419 O O . TYR A 1 174 ? -0.645 -6.162 -21.965 1.00 75.00 174 TYR A O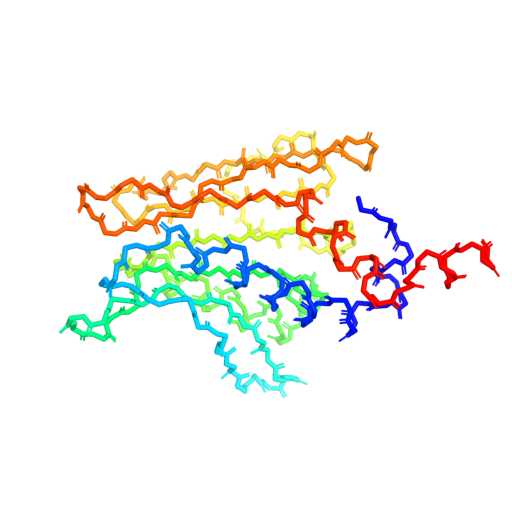 1
ATOM 1427 N N . ASP A 1 175 ? -2.155 -7.606 -21.160 1.00 65.81 175 ASP A N 1
ATOM 1428 C CA . ASP A 1 175 ? -1.670 -8.792 -21.869 1.00 65.81 175 ASP A CA 1
ATOM 1429 C C . ASP A 1 175 ? -1.515 -8.552 -23.380 1.00 65.81 175 ASP A C 1
ATOM 1431 O O . ASP A 1 175 ? -0.483 -8.913 -23.940 1.00 65.81 175 ASP A O 1
ATOM 1435 N N . VAL A 1 176 ? -2.468 -7.852 -24.005 1.00 66.12 176 VAL A N 1
ATOM 1436 C CA . VAL A 1 176 ? -2.434 -7.503 -25.437 1.00 66.12 176 VAL A CA 1
ATOM 1437 C C . VAL A 1 176 ? -1.352 -6.469 -25.747 1.00 66.12 176 VAL A C 1
ATOM 1439 O O . VAL A 1 176 ? -0.615 -6.590 -26.719 1.00 66.12 176 VAL A O 1
ATOM 1442 N N . TRP A 1 177 ? -1.225 -5.443 -24.906 1.00 60.84 177 TRP A N 1
ATOM 1443 C CA . TRP A 1 177 ? -0.215 -4.394 -25.087 1.00 60.84 177 TRP A CA 1
ATOM 1444 C C . TRP A 1 177 ? 1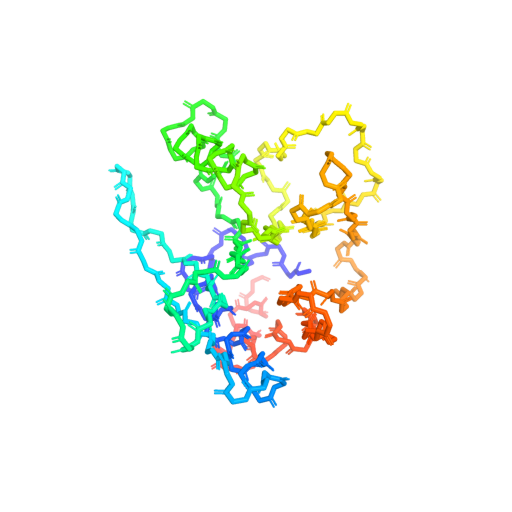.208 -4.903 -24.826 1.00 60.84 177 TRP A C 1
ATOM 1446 O O . TRP A 1 177 ? 2.178 -4.377 -25.368 1.00 60.84 177 TRP A O 1
ATOM 1456 N N . LEU A 1 178 ? 1.336 -5.924 -23.979 1.00 68.12 178 LEU A N 1
ATOM 1457 C CA . LEU A 1 178 ? 2.605 -6.514 -23.574 1.00 68.12 178 LEU A CA 1
ATOM 1458 C C . LEU A 1 178 ? 3.082 -7.615 -24.534 1.00 68.12 178 LEU A C 1
ATOM 1460 O O . LEU A 1 178 ? 4.290 -7.867 -24.558 1.00 68.12 178 LEU A O 1
ATOM 1464 N N . SER A 1 179 ? 2.176 -8.238 -25.306 1.00 61.78 179 SER A N 1
ATOM 1465 C CA . SER A 1 179 ? 2.487 -9.274 -26.305 1.00 61.78 179 SER A CA 1
ATOM 1466 C C . SER A 1 179 ? 3.004 -8.730 -27.640 1.00 61.78 179 SER A C 1
ATOM 1468 O O . SER A 1 179 ? 3.724 -9.442 -28.332 1.00 61.78 179 SER A O 1
ATOM 1470 N N . ASP A 1 180 ? 2.682 -7.479 -27.982 1.00 50.56 180 ASP A N 1
ATOM 1471 C CA . ASP A 1 180 ? 3.031 -6.854 -29.271 1.00 50.56 180 ASP A CA 1
ATOM 1472 C C . ASP A 1 180 ? 4.357 -6.056 -29.243 1.00 50.56 180 ASP A C 1
ATOM 1474 O O . ASP A 1 180 ? 4.574 -5.165 -30.066 1.00 50.56 180 ASP A O 1
ATOM 1478 N N . SER A 1 181 ? 5.264 -6.340 -28.296 1.00 48.09 181 SER A N 1
ATOM 1479 C CA . SER A 1 181 ? 6.567 -5.649 -28.184 1.00 48.09 181 SER A CA 1
ATOM 1480 C C . SER A 1 181 ? 7.749 -6.546 -27.847 1.00 48.09 181 SER A C 1
ATOM 1482 O O . SER A 1 181 ? 7.595 -7.442 -26.986 1.00 48.09 181 SER A O 1
#